Protein AF-A0A2M8N6R0-F1 (afdb_monomer_lite)

pLDDT: mean 91.82, std 7.11, range [54.19, 98.38]

Secondary structure (DSSP, 8-state):
-EEEETTEEEESS-----TTSPPSTT----EEEEEETTEEEEEETTEEE-EEEESSTTSPP-B-TTS-BTTEEEESSEE--S-SS----------TTPPTT--------------

Radius of gyration: 15.43 Å; chains: 1; bounding box: 33×42×40 Å

Foldseek 3Di:
DWDADPNDIAAQADDDDDPLDQDDPPGDKDWDWDDDQQKIWIDINNHTFWGLGAPDPVDHFDQDPVRDTPNGDTHRIGGGNRPRDDDDDDDDDDDPPDDPDDDDDDDDDDDDDDD

Structure (mmCIF, N/CA/C/O backbone):
data_AF-A0A2M8N6R0-F1
#
_entry.id   AF-A0A2M8N6R0-F1
#
loop_
_atom_site.group_PDB
_atom_site.id
_atom_site.type_symbol
_atom_site.label_atom_id
_atom_site.label_alt_id
_atom_site.label_comp_id
_atom_site.label_asym_id
_atom_site.label_entity_id
_atom_site.label_seq_id
_atom_site.pdbx_PDB_ins_code
_atom_site.Cartn_x
_atom_site.Cartn_y
_atom_site.Cartn_z
_atom_site.occupancy
_atom_site.B_iso_or_equiv
_atom_site.auth_seq_id
_atom_site.auth_comp_id
_atom_site.auth_asym_id
_atom_site.auth_atom_id
_atom_site.pdbx_PDB_model_num
ATOM 1 N N . VAL A 1 1 ? 3.975 1.383 -0.461 1.00 91.69 1 VAL A N 1
ATOM 2 C CA . VAL A 1 1 ? 4.481 0.047 -0.858 1.00 91.69 1 VAL A CA 1
ATOM 3 C C . VAL A 1 1 ? 5.963 0.136 -1.172 1.00 91.69 1 VAL A C 1
ATOM 5 O O . VAL A 1 1 ? 6.369 1.006 -1.940 1.00 91.69 1 VAL A O 1
ATOM 8 N N . LYS A 1 2 ? 6.763 -0.741 -0.565 1.00 92.50 2 LYS A N 1
ATOM 9 C CA . LYS A 1 2 ? 8.206 -0.857 -0.793 1.00 92.50 2 LYS A CA 1
ATOM 10 C C . LYS A 1 2 ? 8.538 -2.291 -1.188 1.00 92.50 2 LYS A C 1
ATOM 12 O O . LYS A 1 2 ? 7.852 -3.207 -0.742 1.00 92.50 2 LYS A O 1
ATOM 17 N N . ARG A 1 3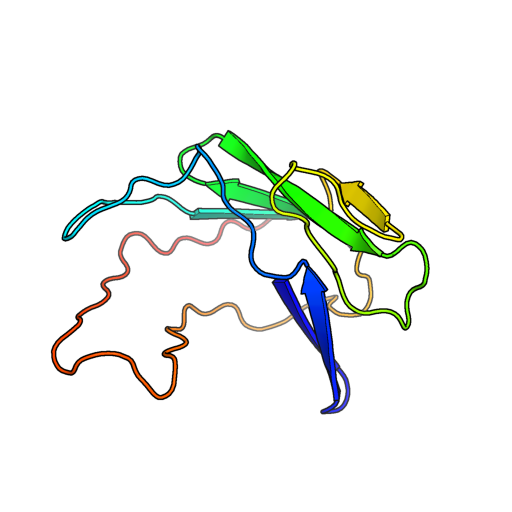 ? 9.595 -2.467 -1.972 1.00 91.25 3 ARG A N 1
ATOM 18 C CA . ARG A 1 3 ? 10.177 -3.771 -2.292 1.00 91.25 3 ARG A CA 1
ATOM 19 C C . ARG A 1 3 ? 11.625 -3.796 -1.846 1.00 91.25 3 ARG A C 1
ATOM 21 O O . ARG A 1 3 ? 12.336 -2.818 -2.051 1.00 91.25 3 ARG A O 1
ATOM 28 N N . VAL A 1 4 ? 12.045 -4.925 -1.288 1.00 89.50 4 VAL A N 1
ATOM 29 C CA . VAL A 1 4 ? 13.452 -5.219 -1.024 1.00 89.50 4 VAL A CA 1
ATOM 30 C C . VAL A 1 4 ? 13.829 -6.440 -1.850 1.00 89.50 4 VAL A C 1
ATOM 32 O O . VAL A 1 4 ? 13.232 -7.499 -1.675 1.00 89.50 4 VAL A O 1
ATOM 35 N N . TYR A 1 5 ? 14.790 -6.291 -2.757 1.00 85.81 5 TYR A N 1
ATOM 36 C CA . TYR A 1 5 ? 15.282 -7.379 -3.603 1.00 85.81 5 TYR A CA 1
ATOM 37 C C . TYR A 1 5 ? 16.807 -7.307 -3.667 1.00 85.81 5 TYR A C 1
ATOM 39 O O . TYR A 1 5 ? 17.361 -6.236 -3.884 1.00 85.81 5 TYR A O 1
ATOM 47 N N . ASN A 1 6 ? 17.493 -8.426 -3.415 1.00 86.94 6 ASN A N 1
ATOM 48 C CA . ASN A 1 6 ? 18.961 -8.484 -3.320 1.00 86.94 6 ASN A CA 1
ATOM 49 C C . ASN A 1 6 ? 19.587 -7.432 -2.379 1.00 86.94 6 ASN A C 1
ATOM 51 O O . ASN A 1 6 ? 20.689 -6.949 -2.616 1.00 86.94 6 ASN A O 1
ATOM 55 N N . GLY A 1 7 ? 18.887 -7.083 -1.294 1.00 88.69 7 GLY A N 1
ATOM 56 C CA . GLY A 1 7 ? 19.344 -6.086 -0.319 1.00 88.69 7 GLY A CA 1
ATOM 57 C C . GLY A 1 7 ? 19.116 -4.630 -0.734 1.00 88.69 7 GLY A C 1
ATOM 58 O O . GLY A 1 7 ? 19.365 -3.735 0.070 1.00 88.69 7 GLY A O 1
ATOM 59 N N . GLU A 1 8 ? 18.598 -4.379 -1.937 1.00 89.12 8 GLU A N 1
ATOM 60 C CA . GLU A 1 8 ? 18.241 -3.041 -2.399 1.00 89.12 8 GLU A CA 1
ATOM 61 C C . GLU A 1 8 ? 16.772 -2.741 -2.090 1.00 89.12 8 GLU A C 1
ATOM 63 O O . GLU A 1 8 ? 15.872 -3.496 -2.471 1.00 89.12 8 GLU A O 1
ATOM 68 N N . GLU A 1 9 ? 16.523 -1.629 -1.395 1.00 90.81 9 GLU A N 1
ATOM 69 C CA . GLU A 1 9 ? 15.177 -1.109 -1.154 1.00 90.81 9 GLU A CA 1
ATOM 70 C C . GLU A 1 9 ? 14.748 -0.186 -2.301 1.00 90.81 9 GLU A C 1
ATOM 72 O O . GLU A 1 9 ? 15.480 0.717 -2.703 1.00 90.81 9 GLU A O 1
ATOM 77 N N . LYS A 1 10 ? 13.513 -0.364 -2.775 1.00 91.31 10 LYS A N 1
ATOM 78 C CA . LYS A 1 10 ? 12.853 0.531 -3.724 1.00 91.31 10 LYS A CA 1
ATOM 79 C C . LYS A 1 10 ? 11.468 0.931 -3.225 1.00 91.31 10 LYS A C 1
ATOM 81 O O . LYS A 1 10 ? 10.643 0.082 -2.874 1.00 91.31 10 LYS A O 1
ATOM 86 N N . ILE A 1 11 ? 11.173 2.228 -3.275 1.00 93.94 11 ILE A N 1
ATOM 87 C CA . ILE A 1 11 ? 9.836 2.770 -3.012 1.00 93.94 11 ILE A CA 1
ATOM 88 C C . ILE A 1 11 ? 9.012 2.679 -4.300 1.00 93.94 11 ILE A C 1
ATOM 90 O O . ILE A 1 11 ? 9.228 3.428 -5.250 1.00 93.94 11 ILE A O 1
ATOM 94 N N . ILE A 1 12 ? 8.065 1.739 -4.330 1.00 94.62 12 ILE A N 1
ATOM 95 C CA . ILE A 1 12 ? 7.185 1.497 -5.485 1.00 94.62 12 ILE A CA 1
ATOM 96 C C . ILE A 1 12 ? 6.008 2.474 -5.491 1.00 94.62 12 ILE A C 1
ATOM 98 O O . ILE A 1 12 ? 5.671 3.015 -6.534 1.00 94.62 12 ILE A O 1
ATOM 102 N N . SER A 1 13 ? 5.402 2.708 -4.324 1.00 96.31 13 SER A N 1
ATOM 103 C CA . SER A 1 13 ? 4.354 3.713 -4.125 1.00 96.31 13 SER A CA 1
ATOM 104 C C . SER A 1 13 ? 4.579 4.391 -2.785 1.00 96.31 13 SER A C 1
ATOM 106 O O . SER A 1 13 ? 4.581 3.709 -1.753 1.00 96.31 13 SER A O 1
ATOM 108 N N . ASN A 1 14 ? 4.790 5.703 -2.794 1.00 94.75 14 ASN A N 1
ATOM 109 C CA . ASN A 1 14 ? 5.054 6.472 -1.582 1.00 94.75 14 ASN A CA 1
ATOM 110 C C . ASN A 1 14 ? 3.747 6.806 -0.841 1.00 94.75 14 ASN A C 1
ATOM 112 O O . ASN A 1 14 ? 2.655 6.500 -1.321 1.00 94.75 14 ASN A O 1
ATOM 116 N N . TRP A 1 15 ? 3.865 7.394 0.348 1.00 90.94 15 TRP A N 1
ATOM 117 C CA . TRP A 1 15 ? 2.735 7.793 1.179 1.00 90.94 15 TRP A CA 1
ATOM 118 C C . TRP A 1 15 ? 1.824 8.785 0.457 1.00 90.94 15 TRP A C 1
ATOM 120 O O . TRP A 1 15 ? 2.266 9.830 -0.017 1.00 90.94 15 TRP A O 1
ATOM 130 N N . ASN A 1 16 ? 0.530 8.487 0.445 1.00 90.88 16 ASN A N 1
ATOM 131 C CA . ASN A 1 16 ? -0.511 9.367 -0.063 1.00 90.88 16 ASN A CA 1
ATOM 132 C C . ASN A 1 16 ? -1.702 9.392 0.896 1.00 90.88 16 ASN A C 1
ATOM 134 O O . ASN A 1 16 ? -1.895 8.492 1.715 1.00 90.88 16 ASN A O 1
ATOM 138 N N . ARG A 1 17 ? -2.514 10.446 0.798 1.00 90.56 17 ARG A N 1
ATOM 139 C CA . ARG A 1 17 ? -3.777 10.518 1.536 1.00 90.56 17 ARG A CA 1
ATOM 140 C C . ARG A 1 17 ? -4.784 9.557 0.909 1.00 90.56 17 ARG A C 1
ATOM 142 O O . ARG A 1 17 ? -4.798 9.393 -0.308 1.00 90.56 17 ARG A O 1
ATOM 149 N N . SER A 1 18 ? -5.633 8.970 1.744 1.00 92.81 18 SER A N 1
ATOM 150 C CA . SER A 1 18 ? -6.760 8.149 1.312 1.00 92.81 18 SER A CA 1
ATOM 151 C C . SER A 1 18 ? -7.961 8.416 2.210 1.00 92.81 18 SER A C 1
ATOM 153 O O . SER A 1 18 ? -7.818 8.481 3.434 1.00 92.81 18 SER A O 1
ATOM 155 N N . SER A 1 19 ? -9.132 8.580 1.597 1.00 94.81 19 SER A N 1
ATOM 156 C CA . SER A 1 19 ? -10.420 8.655 2.293 1.00 94.81 19 SER A CA 1
ATOM 157 C C . SER A 1 19 ? -10.841 7.316 2.895 1.00 94.81 19 SER A C 1
ATOM 159 O O . SER A 1 19 ? -11.645 7.311 3.819 1.00 94.81 19 SER A O 1
ATOM 161 N N . ALA A 1 20 ? -10.269 6.205 2.422 1.00 97.06 20 ALA A N 1
ATOM 162 C CA . ALA A 1 20 ? -10.587 4.865 2.904 1.00 97.06 20 ALA A CA 1
ATOM 163 C C . ALA A 1 20 ? -10.108 4.610 4.344 1.00 97.06 20 ALA A C 1
ATOM 165 O O . ALA A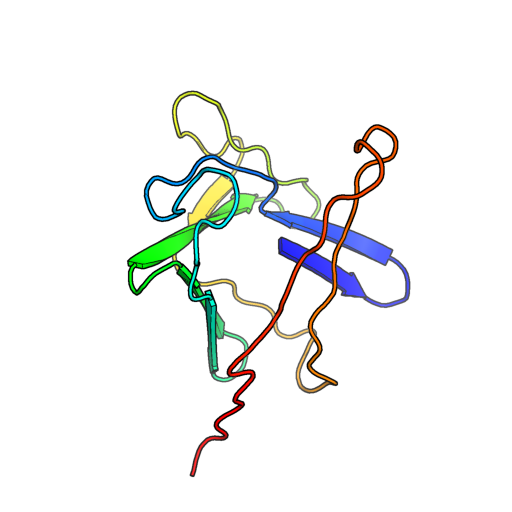 1 20 ? -10.521 3.636 4.962 1.00 97.06 20 ALA A O 1
ATOM 166 N N . ILE A 1 21 ? -9.210 5.443 4.886 1.00 97.12 21 ILE A N 1
ATOM 167 C CA . ILE A 1 21 ? -8.594 5.239 6.204 1.00 97.12 21 ILE A CA 1
ATOM 168 C C . ILE A 1 21 ? -9.451 5.885 7.294 1.00 97.12 21 ILE A C 1
ATOM 170 O O . ILE A 1 21 ? -9.651 7.102 7.298 1.00 97.12 21 ILE A O 1
ATOM 174 N N . HIS A 1 22 ? -9.859 5.094 8.286 1.00 97.31 22 HIS A N 1
ATOM 175 C CA . HIS A 1 22 ? -10.393 5.625 9.534 1.00 97.31 22 HIS A CA 1
ATOM 176 C C . HIS A 1 22 ? -9.252 6.253 10.341 1.00 97.31 22 HIS A C 1
ATOM 178 O O . HIS A 1 22 ? -8.275 5.583 10.683 1.00 97.31 22 HIS A O 1
ATOM 184 N N . GLN A 1 23 ? -9.371 7.549 10.627 1.00 94.38 23 GLN A N 1
ATOM 185 C CA . GLN A 1 23 ? -8.357 8.326 11.339 1.00 94.38 23 GLN A CA 1
ATOM 186 C C . GLN A 1 23 ? -8.729 8.522 12.811 1.00 94.38 23 GLN A C 1
ATOM 188 O O . GLN A 1 23 ? -9.904 8.558 13.167 1.00 94.38 23 GLN A O 1
ATOM 193 N N . GLY A 1 24 ? -7.713 8.725 13.652 1.00 91.19 24 GLY A N 1
ATOM 194 C CA . GLY A 1 24 ? -7.868 8.981 15.085 1.00 91.19 24 GLY A CA 1
ATOM 195 C C . GLY A 1 24 ? -7.320 7.856 15.963 1.00 91.19 24 GLY A C 1
ATOM 196 O O . GLY A 1 24 ? -7.021 6.760 15.495 1.00 91.19 24 GLY A O 1
ATOM 197 N N . ILE A 1 25 ? -7.159 8.145 17.256 1.00 89.31 25 ILE A N 1
ATOM 198 C CA . ILE A 1 25 ? -6.748 7.151 18.257 1.00 89.31 25 ILE A CA 1
ATOM 199 C C . ILE A 1 25 ? -7.867 6.113 18.401 1.00 89.31 25 ILE A C 1
ATOM 201 O O . ILE A 1 25 ? -9.040 6.480 18.435 1.00 89.31 25 ILE A O 1
ATOM 205 N N . ASN A 1 26 ? -7.500 4.833 18.492 1.00 91.75 26 ASN A N 1
ATOM 206 C CA . ASN A 1 26 ? -8.417 3.684 18.549 1.00 91.75 26 ASN A CA 1
ATOM 207 C C . ASN A 1 26 ? -9.281 3.479 17.290 1.00 91.75 26 ASN A C 1
ATOM 209 O O . ASN A 1 26 ? -10.193 2.653 17.307 1.00 91.75 26 ASN A O 1
ATOM 213 N N . ALA A 1 27 ? -9.013 4.198 16.194 1.00 95.94 27 ALA A N 1
ATOM 214 C CA . ALA A 1 27 ? -9.681 3.944 14.926 1.00 95.94 27 ALA A CA 1
ATOM 215 C C . ALA A 1 27 ? -9.262 2.572 14.379 1.00 95.94 27 ALA A C 1
ATOM 217 O O . ALA A 1 27 ? -8.084 2.325 14.111 1.00 95.94 27 ALA A O 1
ATOM 218 N N . GLN A 1 28 ? -10.235 1.683 14.198 1.00 96.88 28 GLN A N 1
ATOM 219 C CA . GLN A 1 28 ? -10.005 0.354 13.643 1.00 96.88 28 GLN A CA 1
ATOM 220 C C . GLN A 1 28 ? -10.020 0.404 12.117 1.00 96.88 28 GLN A C 1
ATOM 222 O O . GLN A 1 28 ? -10.904 1.013 11.510 1.00 96.88 28 GLN A O 1
ATOM 227 N N . ASN A 1 29 ? -9.041 -0.255 11.501 1.00 97.56 29 ASN A N 1
ATOM 228 C CA . ASN A 1 29 ? -8.943 -0.394 10.056 1.00 97.56 29 ASN A CA 1
ATOM 229 C C . ASN A 1 29 ? -8.777 -1.870 9.689 1.00 97.56 29 ASN A C 1
ATOM 231 O O . ASN A 1 29 ? -7.991 -2.581 10.309 1.00 97.56 29 ASN A O 1
ATOM 235 N N . THR A 1 30 ? -9.474 -2.312 8.648 1.00 97.94 30 THR A N 1
ATOM 236 C CA . THR A 1 30 ? -9.284 -3.633 8.044 1.00 97.94 30 THR A CA 1
ATOM 237 C C . THR A 1 30 ? -8.429 -3.491 6.795 1.00 97.94 30 THR A C 1
ATOM 239 O O . THR A 1 30 ? -8.782 -2.745 5.882 1.00 97.94 30 THR A O 1
ATOM 242 N N . ILE A 1 31 ? -7.318 -4.221 6.731 1.00 97.19 31 ILE A N 1
ATOM 243 C CA . ILE A 1 31 ? -6.424 -4.230 5.570 1.00 97.19 31 ILE A CA 1
ATOM 244 C C . ILE A 1 31 ? -6.541 -5.587 4.889 1.00 97.19 31 ILE A C 1
ATOM 246 O O . ILE A 1 31 ? -6.456 -6.625 5.540 1.00 97.19 31 ILE A O 1
ATOM 250 N N . ARG A 1 32 ? -6.708 -5.583 3.566 1.00 97.56 32 ARG A N 1
ATOM 251 C CA . ARG A 1 32 ? -6.709 -6.806 2.761 1.00 97.56 32 ARG A CA 1
ATOM 252 C C . ARG A 1 32 ? -5.800 -6.632 1.556 1.00 97.56 32 ARG A C 1
ATOM 254 O O . ARG A 1 32 ? -5.878 -5.634 0.844 1.00 97.56 32 ARG A O 1
ATOM 261 N N . VAL A 1 33 ? -4.966 -7.635 1.316 1.00 96.56 33 VAL A N 1
ATOM 262 C CA . VAL A 1 33 ? -4.143 -7.745 0.111 1.00 96.56 33 VAL A CA 1
ATOM 263 C C . VAL A 1 33 ? -4.585 -8.995 -0.631 1.00 96.56 33 VAL A C 1
ATOM 265 O O . VAL A 1 33 ? -4.682 -10.066 -0.038 1.00 96.56 33 VAL A O 1
ATOM 268 N N . VAL A 1 34 ? -4.891 -8.854 -1.918 1.00 95.94 34 VAL A N 1
ATOM 269 C CA . VAL A 1 34 ? -5.189 -9.986 -2.800 1.00 95.94 34 VAL A CA 1
ATOM 270 C C . VAL A 1 34 ? -4.009 -10.171 -3.731 1.00 95.94 34 VAL A C 1
ATOM 272 O O . VAL A 1 34 ? -3.754 -9.295 -4.555 1.00 95.94 34 VAL A O 1
ATOM 275 N N . ALA A 1 35 ? -3.329 -11.307 -3.602 1.00 93.75 35 ALA A N 1
ATOM 276 C CA . ALA A 1 35 ? -2.236 -11.713 -4.471 1.00 93.75 35 ALA A CA 1
ATOM 277 C C . ALA A 1 35 ? -2.696 -12.865 -5.375 1.00 93.75 35 ALA A C 1
ATOM 279 O O . ALA A 1 35 ? -3.181 -13.884 -4.883 1.00 93.75 35 ALA A O 1
ATOM 280 N N . VAL A 1 36 ? -2.574 -12.699 -6.693 1.00 92.56 36 VAL A N 1
ATOM 281 C CA . VAL A 1 36 ? -2.843 -13.748 -7.687 1.00 92.56 36 VAL A CA 1
ATOM 282 C C . VAL A 1 36 ? -1.730 -13.702 -8.724 1.00 92.56 36 VAL A C 1
ATOM 284 O O . VAL A 1 36 ? -1.664 -12.758 -9.507 1.00 92.56 36 VAL A O 1
ATOM 287 N N . LYS A 1 37 ? -0.880 -14.737 -8.751 1.00 91.62 37 LYS A N 1
ATOM 288 C CA . LYS A 1 37 ? 0.354 -14.756 -9.557 1.00 91.62 37 LYS A CA 1
ATOM 289 C C . LYS A 1 37 ? 1.242 -13.550 -9.207 1.00 91.62 37 LYS A C 1
ATOM 291 O O . LYS A 1 37 ? 1.582 -13.379 -8.046 1.00 91.62 37 LYS A O 1
ATOM 296 N N . ASP A 1 38 ? 1.573 -12.727 -10.192 1.00 94.69 38 ASP A N 1
ATOM 297 C CA . ASP A 1 38 ? 2.361 -11.497 -10.104 1.00 94.69 38 ASP A CA 1
ATOM 298 C C . ASP A 1 38 ? 1.514 -10.256 -9.767 1.00 94.69 38 ASP A C 1
ATOM 300 O O . ASP A 1 38 ? 2.031 -9.143 -9.743 1.00 94.69 38 ASP A O 1
ATOM 304 N N . GLN A 1 39 ? 0.208 -10.413 -9.528 1.00 95.62 39 GLN A N 1
ATOM 305 C CA . GLN A 1 39 ? -0.716 -9.293 -9.353 1.00 95.62 39 GLN A CA 1
ATOM 306 C C . GLN A 1 39 ? -1.105 -9.099 -7.895 1.00 95.62 39 GLN A C 1
ATOM 308 O O . GLN A 1 39 ? -1.642 -10.009 -7.259 1.00 95.62 39 GLN A O 1
ATOM 313 N N . PHE A 1 40 ? -0.948 -7.873 -7.406 1.00 96.62 40 PHE A N 1
ATOM 314 C CA . PHE A 1 40 ? -1.310 -7.475 -6.051 1.00 96.62 40 PHE A CA 1
ATOM 315 C C . PHE A 1 40 ? -2.324 -6.334 -6.078 1.00 96.62 40 PHE A C 1
ATOM 317 O O . PHE A 1 40 ? -2.085 -5.284 -6.674 1.00 96.62 40 PHE A O 1
ATOM 324 N N . ARG A 1 41 ? -3.450 -6.521 -5.388 1.00 97.88 41 ARG A N 1
ATOM 325 C CA . ARG A 1 41 ? -4.474 -5.487 -5.173 1.00 97.88 41 ARG A CA 1
ATOM 326 C C . ARG A 1 41 ? -4.627 -5.201 -3.690 1.00 97.88 41 ARG A C 1
ATOM 328 O O . ARG A 1 41 ? -4.623 -6.125 -2.874 1.00 97.88 41 ARG A O 1
ATOM 335 N N . PHE A 1 42 ? -4.795 -3.928 -3.357 1.00 98.06 42 PHE A N 1
ATOM 336 C CA . PHE A 1 42 ? -4.786 -3.435 -1.984 1.00 98.06 42 PHE A CA 1
ATOM 337 C C . PHE A 1 42 ? -6.149 -2.866 -1.621 1.00 98.06 42 PHE A C 1
ATOM 339 O O . PHE A 1 42 ? -6.775 -2.167 -2.417 1.00 98.06 42 PHE A O 1
ATOM 346 N N . PHE A 1 43 ? -6.595 -3.163 -0.407 1.00 98.38 43 PHE A N 1
ATOM 347 C CA . PHE A 1 43 ? -7.877 -2.711 0.103 1.00 98.38 43 PHE A CA 1
ATOM 348 C C . PHE A 1 43 ? -7.728 -2.214 1.536 1.00 98.38 43 PHE A C 1
ATOM 350 O O . PHE A 1 43 ? -7.037 -2.836 2.350 1.00 98.38 43 PHE A O 1
ATOM 357 N N . ILE A 1 44 ? -8.425 -1.126 1.841 1.00 98.31 44 ILE A N 1
ATOM 358 C CA . ILE A 1 44 ? -8.547 -0.563 3.185 1.00 98.31 44 ILE A CA 1
ATOM 359 C C . ILE A 1 44 ? -10.039 -0.400 3.461 1.00 98.31 44 ILE A C 1
ATOM 361 O O . ILE A 1 44 ? -10.749 0.196 2.659 1.00 98.31 44 ILE A O 1
ATOM 365 N N . ASN A 1 45 ? -10.527 -0.971 4.564 1.00 98.19 45 ASN A N 1
ATOM 366 C CA . ASN A 1 45 ? -11.937 -0.920 4.970 1.00 98.19 45 ASN A CA 1
ATOM 367 C C . ASN A 1 45 ? -12.916 -1.352 3.859 1.00 98.19 45 ASN A C 1
ATOM 369 O O . ASN A 1 45 ? -14.010 -0.818 3.720 1.00 98.19 45 ASN A O 1
ATOM 373 N N . GLY A 1 46 ? -12.507 -2.334 3.048 1.00 97.94 46 GLY A N 1
ATOM 374 C CA . GLY A 1 46 ? -13.290 -2.863 1.926 1.00 97.94 46 GLY A CA 1
ATOM 375 C C . GLY A 1 46 ? -13.162 -2.075 0.617 1.00 97.94 46 GLY A C 1
ATOM 376 O O . GLY A 1 46 ? -13.438 -2.641 -0.441 1.00 97.94 46 GLY A O 1
ATOM 377 N N . GLU A 1 47 ? -12.676 -0.834 0.655 1.00 98.31 47 GLU A N 1
ATOM 378 C CA . GLU A 1 47 ? -12.434 -0.006 -0.528 1.00 98.31 47 GLU A CA 1
ATOM 379 C C . GLU A 1 47 ? -11.109 -0.395 -1.192 1.00 98.31 47 GLU A C 1
ATOM 381 O O . GLU A 1 47 ? -10.083 -0.535 -0.520 1.00 98.31 47 GLU A O 1
ATOM 386 N N . GLN A 1 48 ? -11.124 -0.593 -2.514 1.00 98.06 48 GLN A N 1
ATOM 387 C CA . GLN A 1 48 ? -9.894 -0.803 -3.274 1.00 98.06 48 GLN A CA 1
ATOM 388 C C . GLN A 1 48 ? -9.135 0.517 -3.377 1.00 98.06 48 GLN A C 1
ATOM 390 O O . GLN A 1 48 ? -9.707 1.528 -3.774 1.00 98.06 48 GLN A O 1
ATOM 395 N N . VAL A 1 49 ? -7.847 0.500 -3.043 1.00 97.44 49 VAL A N 1
ATOM 396 C CA . VAL A 1 49 ? -6.993 1.689 -3.101 1.00 97.44 49 VAL A CA 1
ATOM 397 C C . VAL A 1 49 ? -5.977 1.581 -4.227 1.00 97.44 49 VAL A C 1
ATOM 399 O O . VAL A 1 49 ? -5.497 0.495 -4.557 1.00 97.44 49 VAL A O 1
ATOM 402 N N . GLN A 1 50 ? -5.635 2.734 -4.791 1.00 97.38 50 GLN A N 1
ATOM 403 C CA . GLN A 1 50 ? -4.667 2.855 -5.872 1.00 97.38 50 GLN A CA 1
ATOM 404 C C . GLN A 1 50 ? -3.262 3.140 -5.354 1.00 97.38 50 GLN A C 1
ATOM 406 O O . GLN A 1 50 ? -3.064 3.754 -4.304 1.00 97.38 50 GLN A O 1
ATOM 411 N N . LEU A 1 51 ? -2.282 2.725 -6.147 1.00 97.38 51 LEU A N 1
ATOM 412 C CA . LEU A 1 51 ? -0.872 3.016 -5.947 1.00 97.38 51 LEU A CA 1
ATOM 413 C C . LEU A 1 51 ? -0.393 4.016 -6.994 1.00 97.38 51 LEU A C 1
ATOM 415 O O . LEU A 1 51 ? -0.743 3.895 -8.163 1.00 97.38 51 LEU A O 1
ATOM 419 N N . CYS A 1 52 ? 0.433 4.976 -6.590 1.00 97.69 52 CYS A N 1
ATOM 420 C CA . CYS A 1 52 ? 1.101 5.877 -7.525 1.00 97.69 52 CYS A CA 1
ATOM 421 C C . CYS A 1 52 ? 2.368 5.187 -8.030 1.00 97.69 52 CYS A C 1
ATOM 423 O O . CYS A 1 52 ? 3.375 5.152 -7.317 1.00 97.69 52 CYS A O 1
ATOM 425 N N . ILE A 1 53 ? 2.305 4.628 -9.237 1.00 97.31 53 ILE A N 1
ATOM 426 C CA . ILE A 1 53 ? 3.382 3.849 -9.849 1.00 97.31 53 ILE A CA 1
ATOM 427 C C . ILE A 1 53 ? 4.085 4.702 -10.912 1.00 97.31 53 ILE A C 1
ATOM 429 O O . ILE A 1 53 ? 3.427 5.131 -11.861 1.00 97.31 53 ILE A O 1
ATOM 433 N N . PRO A 1 54 ? 5.400 4.960 -10.785 1.00 96.31 54 PRO A N 1
ATOM 434 C CA . PRO A 1 54 ? 6.175 5.643 -11.816 1.00 96.31 54 PRO A CA 1
ATOM 435 C C . PRO A 1 54 ? 6.189 4.884 -13.143 1.00 96.31 54 PRO A C 1
ATOM 437 O O . PRO A 1 54 ? 6.347 3.663 -13.154 1.00 96.31 54 PRO A O 1
ATOM 440 N N . ASP A 1 55 ? 6.142 5.614 -14.256 1.00 95.00 55 ASP A N 1
ATOM 441 C CA . ASP A 1 55 ? 6.272 5.021 -15.594 1.00 95.00 55 ASP A CA 1
ATOM 442 C C . AS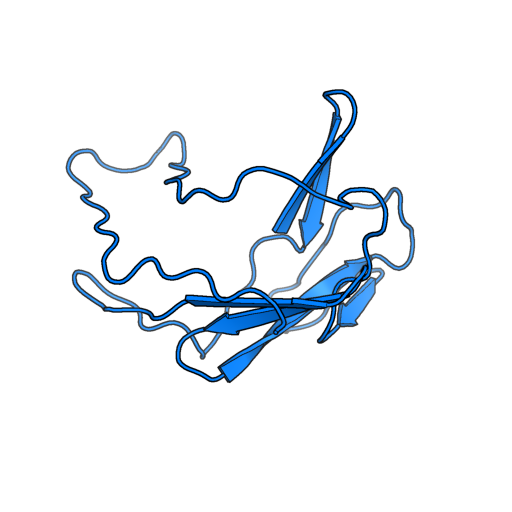P A 1 55 ? 7.705 4.517 -15.835 1.00 95.00 55 ASP A C 1
ATOM 444 O O . ASP A 1 55 ? 7.923 3.520 -16.520 1.00 95.00 55 ASP A O 1
ATOM 448 N N . ASN A 1 56 ? 8.698 5.198 -15.246 1.00 94.12 56 ASN A N 1
ATOM 449 C CA . ASN A 1 56 ? 10.089 4.756 -15.236 1.00 94.12 56 ASN A CA 1
ATOM 450 C C . ASN A 1 56 ? 10.333 3.797 -14.052 1.00 94.12 56 ASN A C 1
ATOM 452 O O . ASN A 1 56 ? 10.309 4.246 -12.902 1.00 94.12 56 ASN A O 1
ATOM 456 N N . PRO A 1 57 ? 10.682 2.518 -14.290 1.00 88.81 57 PRO A N 1
ATOM 457 C CA . PRO A 1 57 ? 10.935 1.550 -13.226 1.00 88.81 57 PRO A CA 1
ATOM 458 C C . PRO A 1 57 ? 12.125 1.879 -12.316 1.00 88.81 57 PRO A C 1
ATOM 460 O O . PRO A 1 57 ? 12.273 1.232 -11.286 1.00 88.81 57 PRO A O 1
ATOM 463 N N . SER A 1 58 ? 12.984 2.836 -12.646 1.00 89.62 58 SER A N 1
ATOM 464 C CA . SER A 1 58 ? 14.070 3.277 -11.761 1.00 89.62 58 SER A CA 1
ATOM 465 C C . SER A 1 58 ? 13.722 4.535 -10.964 1.00 89.62 58 SER A C 1
ATOM 467 O O . SER A 1 58 ? 14.495 4.930 -10.097 1.00 89.62 58 SER A O 1
ATOM 469 N N . ALA A 1 59 ? 12.586 5.177 -11.247 1.00 93.56 59 ALA A N 1
ATOM 470 C CA . ALA A 1 59 ? 12.157 6.374 -10.539 1.00 93.56 59 ALA A CA 1
ATOM 471 C C . ALA A 1 59 ? 11.450 6.039 -9.217 1.00 93.56 59 ALA A C 1
ATOM 473 O O . ALA A 1 59 ? 10.915 4.944 -9.023 1.00 93.56 59 ALA A O 1
ATOM 474 N N . GLU A 1 60 ? 11.437 7.018 -8.315 1.00 93.50 60 GLU A N 1
ATOM 475 C CA . GLU A 1 60 ? 10.685 6.961 -7.065 1.00 93.50 60 GLU A CA 1
ATOM 476 C C . GLU A 1 60 ? 9.249 7.470 -7.266 1.00 93.50 60 GLU A C 1
ATOM 478 O O . GLU A 1 60 ? 9.002 8.440 -7.988 1.00 93.50 60 GLU A O 1
ATOM 483 N N . SER A 1 61 ? 8.290 6.832 -6.596 1.00 96.69 61 SER A N 1
ATOM 484 C CA . SER A 1 61 ? 6.898 7.287 -6.560 1.00 96.69 61 SER A CA 1
ATOM 485 C C . SER A 1 61 ? 6.760 8.688 -5.970 1.00 96.69 61 SER A C 1
ATOM 487 O O . SER A 1 61 ? 7.248 8.966 -4.875 1.00 96.69 61 SER A O 1
ATOM 489 N N . THR A 1 62 ? 6.048 9.556 -6.693 1.00 96.25 62 THR A N 1
ATOM 490 C CA . THR A 1 62 ? 5.865 10.968 -6.332 1.00 96.25 62 THR A CA 1
ATOM 491 C C . THR A 1 62 ? 4.377 11.363 -6.364 1.00 96.25 62 THR A C 1
ATOM 493 O O . THR A 1 62 ? 3.937 12.055 -7.289 1.00 96.25 62 THR A O 1
ATOM 496 N N . PRO A 1 63 ? 3.569 10.934 -5.376 1.00 95.94 63 PRO A N 1
ATOM 497 C CA . PRO A 1 63 ? 2.191 11.393 -5.233 1.00 95.94 63 PRO A CA 1
ATOM 498 C C . PRO A 1 63 ? 2.159 12.865 -4.797 1.00 95.94 63 PRO A C 1
ATOM 500 O O . PRO A 1 63 ? 2.906 13.292 -3.915 1.00 95.94 63 PRO A O 1
ATOM 503 N N . LEU A 1 64 ? 1.285 13.653 -5.414 1.00 94.62 64 LEU A N 1
ATOM 504 C CA . LEU A 1 64 ? 1.132 15.081 -5.162 1.00 94.62 64 LEU A CA 1
ATOM 505 C C . LEU A 1 64 ? -0.117 15.376 -4.330 1.00 94.62 64 LEU A C 1
ATOM 507 O O . LEU A 1 64 ? -1.098 14.635 -4.336 1.00 94.62 64 LEU A O 1
ATOM 511 N N . SER A 1 65 ? -0.103 16.506 -3.622 1.00 91.06 65 SER A N 1
ATOM 512 C CA . SER A 1 65 ? -1.219 16.936 -2.767 1.00 91.06 65 SER A CA 1
ATOM 513 C C . SER A 1 65 ? -2.506 17.254 -3.534 1.00 91.06 65 SER A C 1
ATOM 515 O O . SER A 1 65 ? -3.577 17.242 -2.933 1.00 91.06 65 SER A O 1
ATOM 517 N N . ASN A 1 66 ? -2.411 17.519 -4.839 1.00 91.38 66 ASN A N 1
ATOM 518 C CA . ASN A 1 66 ? -3.545 17.718 -5.745 1.00 91.38 66 ASN A CA 1
ATOM 519 C C . ASN A 1 66 ? -4.149 16.395 -6.260 1.00 91.38 66 ASN A C 1
ATOM 521 O O . ASN A 1 66 ? -5.078 16.435 -7.059 1.00 91.38 66 ASN A O 1
ATOM 525 N N . GLY A 1 67 ? -3.635 15.242 -5.818 1.00 91.38 67 GLY A N 1
ATOM 526 C CA . GLY A 1 67 ? -4.106 13.928 -6.249 1.00 91.38 67 GLY A CA 1
ATOM 527 C C . GLY A 1 67 ? -3.454 13.416 -7.531 1.00 91.38 67 GLY A C 1
ATOM 528 O O . GLY A 1 67 ? -3.857 12.371 -8.024 1.00 91.38 67 GLY A O 1
ATOM 529 N N . GLU A 1 68 ? -2.444 14.091 -8.079 1.00 94.94 68 GLU A N 1
ATOM 530 C CA . GLU A 1 68 ? -1.694 13.589 -9.235 1.00 94.94 68 GLU A CA 1
ATOM 531 C C . GLU A 1 68 ? -0.569 12.633 -8.812 1.00 94.94 68 GLU A C 1
ATOM 533 O O . GLU A 1 68 ? 0.058 12.805 -7.767 1.00 94.94 68 GLU A O 1
ATOM 538 N N . CYS A 1 69 ? -0.265 11.650 -9.659 1.00 96.69 69 CYS A N 1
ATOM 539 C CA . CYS A 1 69 ? 0.945 10.839 -9.557 1.00 96.69 69 CYS A CA 1
ATOM 540 C C . CYS A 1 69 ? 1.979 11.383 -10.551 1.00 96.69 69 CYS A C 1
ATOM 542 O O . CYS A 1 69 ? 1.836 11.214 -11.760 1.00 96.69 69 CYS A O 1
ATOM 544 N N . ARG A 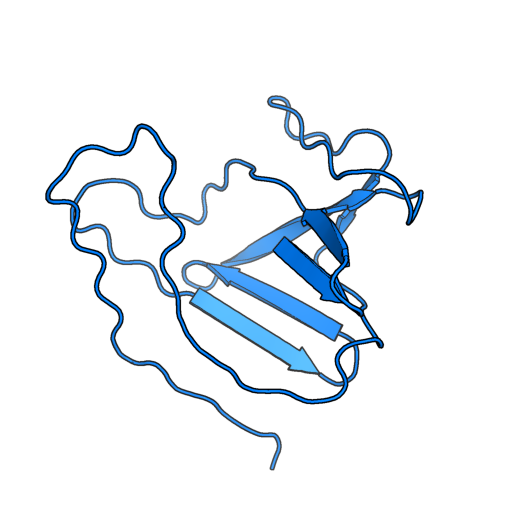1 70 ? 3.002 12.102 -10.077 1.00 97.12 70 ARG A N 1
ATOM 545 C CA . ARG A 1 70 ? 3.962 12.759 -10.977 1.00 97.12 70 ARG A CA 1
ATOM 546 C C . ARG A 1 70 ? 4.900 11.735 -11.614 1.00 97.12 70 ARG A C 1
ATOM 548 O O . ARG A 1 70 ? 5.574 11.000 -10.900 1.00 97.12 70 ARG A O 1
ATOM 555 N N . GLY A 1 71 ? 5.008 11.769 -12.945 1.00 95.69 71 GLY A N 1
ATOM 556 C CA . GLY A 1 71 ? 5.889 10.866 -13.698 1.00 95.69 71 GLY A CA 1
ATOM 557 C C . GLY A 1 71 ? 5.441 9.403 -13.636 1.00 95.69 71 GLY A C 1
ATOM 558 O O . GLY A 1 71 ? 6.278 8.502 -13.688 1.00 95.69 71 GLY A O 1
ATOM 559 N N . GLY A 1 72 ? 4.139 9.189 -13.449 1.00 96.56 72 GLY A N 1
ATOM 560 C CA . GLY A 1 72 ? 3.530 7.886 -13.275 1.00 96.56 72 GLY A CA 1
ATOM 561 C C . GLY A 1 72 ? 2.015 7.947 -13.380 1.00 96.56 72 GLY A C 1
ATOM 562 O O . GLY A 1 72 ? 1.428 8.945 -13.801 1.00 96.56 72 GLY A O 1
ATOM 563 N N . SER A 1 73 ? 1.375 6.873 -12.940 1.00 97.38 73 SER A N 1
ATOM 564 C CA . SER A 1 73 ? -0.074 6.712 -12.972 1.00 97.38 73 SER A CA 1
ATOM 565 C C . SER A 1 73 ? -0.593 6.083 -11.683 1.00 97.38 73 SER A C 1
ATOM 567 O O . SER A 1 73 ? 0.113 5.345 -10.993 1.00 97.38 73 SER A O 1
ATOM 569 N N . TRP A 1 74 ? -1.848 6.387 -11.353 1.00 97.50 74 TRP A N 1
ATOM 570 C CA . TRP A 1 74 ? -2.570 5.661 -10.316 1.00 97.50 74 TRP A CA 1
ATOM 571 C C . TRP A 1 74 ? -3.021 4.315 -10.866 1.00 97.50 74 TRP A C 1
ATOM 573 O O . TRP A 1 74 ? -3.723 4.258 -11.873 1.00 97.50 74 TRP A O 1
ATOM 583 N N . GLN A 1 75 ? -2.597 3.240 -10.212 1.00 98.00 75 GLN A N 1
ATOM 584 C CA . GLN A 1 75 ? -2.872 1.877 -10.642 1.00 98.00 75 GLN A CA 1
ATOM 585 C C . GLN A 1 75 ? -3.575 1.102 -9.534 1.00 98.00 75 GLN A C 1
ATOM 587 O O . GLN A 1 75 ? -3.162 1.117 -8.375 1.00 98.00 75 GLN A O 1
ATOM 592 N N . ASP A 1 76 ? -4.631 0.394 -9.921 1.00 97.56 76 ASP A N 1
ATOM 593 C CA . ASP A 1 76 ? -5.427 -0.466 -9.043 1.00 97.56 76 ASP A CA 1
ATOM 594 C C . ASP A 1 76 ? -4.713 -1.772 -8.670 1.00 97.56 76 ASP A C 1
ATOM 596 O O . ASP A 1 76 ? -5.098 -2.446 -7.712 1.00 97.56 76 ASP A O 1
ATOM 600 N N . THR A 1 77 ? -3.716 -2.159 -9.467 1.00 97.62 77 THR A N 1
ATOM 601 C CA . THR A 1 77 ? -2.990 -3.425 -9.362 1.00 97.62 77 THR A CA 1
ATOM 602 C C . THR A 1 77 ? -1.500 -3.161 -9.513 1.00 97.62 77 THR A C 1
ATOM 604 O O . THR A 1 77 ? -1.080 -2.517 -10.469 1.00 97.62 77 THR A O 1
ATOM 607 N N . LEU A 1 78 ? -0.703 -3.681 -8.584 1.00 96.25 78 LEU A N 1
ATOM 608 C CA . LEU A 1 78 ? 0.743 -3.778 -8.733 1.00 96.25 78 LEU A CA 1
ATOM 609 C C . LEU A 1 78 ? 1.081 -5.085 -9.446 1.00 96.25 78 LEU A C 1
ATOM 611 O O . LEU A 1 78 ? 0.616 -6.141 -9.022 1.00 96.25 78 LEU A O 1
ATOM 615 N N . ILE A 1 79 ? 1.913 -5.000 -10.480 1.00 94.94 79 ILE A N 1
ATOM 616 C CA . ILE A 1 79 ? 2.515 -6.156 -11.145 1.00 94.94 79 ILE A CA 1
ATOM 617 C C . ILE A 1 79 ? 3.955 -6.300 -10.649 1.00 94.94 79 ILE A C 1
ATOM 619 O O . ILE A 1 79 ? 4.756 -5.376 -10.811 1.00 94.94 79 ILE A O 1
ATOM 623 N N . ASP A 1 80 ? 4.272 -7.428 -10.018 1.00 92.50 80 ASP A N 1
ATOM 624 C CA . ASP A 1 80 ? 5.602 -7.739 -9.496 1.00 92.50 80 ASP A CA 1
ATOM 625 C C . ASP A 1 80 ? 5.866 -9.251 -9.541 1.00 92.50 80 ASP A C 1
ATOM 627 O O . ASP A 1 80 ? 5.251 -10.026 -8.810 1.00 92.50 80 ASP A O 1
ATOM 631 N N . ASP A 1 81 ? 6.790 -9.671 -10.402 1.00 92.75 81 ASP A N 1
ATOM 632 C CA . ASP A 1 81 ? 7.177 -11.068 -10.619 1.00 92.75 81 ASP A CA 1
ATOM 633 C C . ASP A 1 81 ? 8.429 -11.481 -9.824 1.00 92.75 81 ASP A C 1
ATOM 635 O O . ASP A 1 81 ? 8.832 -12.645 -9.855 1.00 92.75 81 ASP A O 1
ATOM 639 N N . LEU A 1 82 ? 9.032 -10.556 -9.067 1.00 90.56 82 LEU A N 1
ATOM 640 C CA . LEU A 1 82 ? 10.244 -10.822 -8.284 1.00 90.56 82 LEU A CA 1
ATOM 641 C C . LEU A 1 82 ? 9.961 -11.517 -6.945 1.00 90.56 82 LEU A C 1
ATOM 643 O O . LEU A 1 82 ? 10.901 -11.870 -6.231 1.00 90.56 82 LEU A O 1
ATOM 647 N N . ILE A 1 83 ? 8.686 -11.685 -6.581 1.00 83.75 83 ILE A N 1
ATOM 648 C CA . ILE A 1 83 ? 8.250 -12.250 -5.298 1.00 83.75 83 ILE A CA 1
ATOM 649 C C . ILE A 1 83 ? 7.286 -13.424 -5.558 1.00 83.75 83 ILE A C 1
ATOM 651 O O . ILE A 1 83 ? 6.081 -13.288 -5.344 1.00 83.75 83 ILE A O 1
ATOM 655 N N . PRO A 1 84 ? 7.787 -14.574 -6.050 1.00 85.19 84 PRO A N 1
ATOM 656 C CA . PRO A 1 84 ? 6.942 -15.725 -6.381 1.00 85.19 84 PRO A CA 1
ATOM 657 C C . PRO A 1 84 ? 6.371 -16.425 -5.139 1.00 85.19 84 PRO A C 1
ATOM 659 O O . PRO A 1 84 ? 5.282 -16.995 -5.187 1.00 85.19 84 PRO A O 1
ATOM 662 N N . ASP A 1 85 ? 7.102 -16.374 -4.028 1.00 87.50 85 ASP A N 1
ATOM 663 C CA . ASP A 1 85 ? 6.730 -16.933 -2.736 1.00 87.50 85 ASP A CA 1
ATOM 664 C C . ASP A 1 85 ? 7.474 -16.201 -1.610 1.00 87.50 85 ASP A C 1
ATOM 666 O O . ASP A 1 85 ? 8.409 -15.427 -1.840 1.00 87.50 85 ASP A O 1
ATOM 670 N N . GLY A 1 86 ? 7.032 -16.403 -0.370 1.00 87.44 86 GLY A N 1
ATOM 671 C CA . GLY A 1 86 ? 7.681 -15.788 0.775 1.00 87.44 86 GLY A CA 1
ATOM 672 C C . GLY A 1 86 ? 6.912 -15.935 2.078 1.00 87.44 86 GLY A C 1
ATOM 673 O O . GLY A 1 86 ? 5.849 -16.549 2.159 1.00 87.44 86 GLY A O 1
ATOM 674 N N . ARG A 1 87 ? 7.478 -15.346 3.132 1.00 90.56 87 ARG A N 1
ATOM 675 C CA . ARG A 1 87 ? 6.833 -15.261 4.445 1.00 90.56 87 ARG A CA 1
ATOM 676 C C . ARG A 1 87 ? 5.936 -14.036 4.497 1.00 90.56 87 ARG A C 1
ATOM 678 O O . ARG A 1 87 ? 6.339 -12.957 4.072 1.00 90.56 87 ARG A O 1
ATOM 685 N N . ILE A 1 88 ? 4.762 -14.202 5.092 1.00 91.88 88 ILE A N 1
ATOM 686 C CA . ILE A 1 88 ? 3.845 -13.102 5.380 1.00 91.88 88 ILE A CA 1
ATOM 687 C C . ILE A 1 88 ? 3.957 -12.779 6.866 1.00 91.88 88 ILE A C 1
ATOM 689 O O . ILE A 1 88 ? 4.021 -13.673 7.708 1.00 91.88 88 ILE A O 1
ATOM 693 N N . GLY A 1 89 ? 4.001 -11.493 7.183 1.00 91.88 89 GLY A N 1
ATOM 694 C CA . GLY A 1 89 ? 4.011 -11.010 8.550 1.00 91.88 89 GLY A CA 1
ATOM 695 C C . GLY A 1 89 ? 3.535 -9.571 8.608 1.00 91.88 89 GLY A C 1
ATOM 696 O O . GLY A 1 89 ? 3.510 -8.867 7.596 1.00 91.88 89 GLY A O 1
ATOM 697 N N . VAL A 1 90 ? 3.165 -9.146 9.809 1.00 92.12 90 VAL A N 1
ATOM 698 C CA . VAL A 1 90 ? 2.728 -7.781 10.080 1.00 92.12 90 VAL A CA 1
ATOM 699 C C . VAL A 1 90 ? 3.801 -7.084 10.901 1.00 92.12 90 VAL A C 1
ATOM 701 O O . VAL A 1 90 ? 4.406 -7.683 11.789 1.00 92.12 90 VAL A O 1
ATOM 704 N N . THR A 1 91 ? 4.085 -5.831 10.566 1.00 89.75 91 THR A N 1
ATOM 705 C CA . THR A 1 91 ? 5.136 -5.053 11.218 1.00 89.75 91 THR A CA 1
ATOM 706 C C . THR A 1 91 ? 4.700 -3.608 11.380 1.00 89.75 91 THR A C 1
ATOM 708 O O . THR A 1 91 ? 3.875 -3.102 10.617 1.00 89.75 91 THR A O 1
ATOM 711 N N . VAL A 1 92 ? 5.275 -2.940 12.374 1.00 87.81 92 VAL A N 1
ATOM 712 C CA . VAL A 1 92 ? 5.084 -1.513 12.612 1.00 87.81 92 VAL A CA 1
ATOM 713 C C . VAL A 1 92 ? 6.364 -0.807 12.204 1.00 87.81 92 VAL A C 1
ATOM 715 O O . VAL A 1 92 ? 7.425 -1.043 12.778 1.00 87.81 92 VAL A O 1
ATOM 718 N N . GLN A 1 93 ? 6.261 0.083 11.223 1.00 83.19 93 GLN A N 1
ATOM 719 C CA . GLN A 1 93 ? 7.342 1.000 10.897 1.00 83.19 93 GLN A CA 1
ATOM 720 C C . GLN A 1 93 ? 7.071 2.339 11.577 1.00 83.19 93 GLN A C 1
ATOM 722 O O . GLN A 1 93 ? 6.118 3.034 11.228 1.00 83.19 93 GLN A O 1
ATOM 727 N N . VAL A 1 94 ? 7.923 2.694 12.537 1.00 79.94 94 VAL A N 1
ATOM 728 C CA . VAL A 1 94 ? 7.861 3.979 13.236 1.00 79.94 94 VAL A CA 1
ATOM 729 C C . VAL A 1 94 ? 8.869 4.968 12.658 1.00 79.94 94 VAL A C 1
ATOM 731 O O . VAL A 1 94 ? 9.976 4.594 12.266 1.00 79.94 94 VAL A O 1
ATOM 734 N N . GLY A 1 95 ? 8.481 6.240 12.584 1.00 75.44 95 GLY A N 1
ATOM 735 C CA . GLY A 1 95 ? 9.400 7.325 12.233 1.00 75.44 95 GLY A CA 1
ATOM 736 C C . GLY A 1 95 ? 10.301 7.701 13.414 1.00 75.44 95 GLY A C 1
ATOM 737 O O . GLY A 1 95 ? 9.934 7.501 14.568 1.00 75.44 95 GLY A O 1
ATOM 738 N N . LEU A 1 96 ? 11.458 8.313 13.139 1.00 74.12 96 LEU A N 1
ATOM 739 C CA . LEU A 1 96 ? 12.426 8.730 14.173 1.00 74.12 96 LEU A CA 1
ATOM 740 C C . LEU A 1 96 ? 11.859 9.731 15.198 1.00 74.12 96 LEU A C 1
ATOM 742 O O . LEU A 1 96 ? 12.411 9.881 16.283 1.00 74.12 96 LEU A O 1
ATOM 746 N N . THR A 1 97 ? 10.782 10.435 14.852 1.00 76.69 97 THR A N 1
ATOM 747 C CA . THR A 1 97 ? 10.166 11.494 15.664 1.00 76.69 97 THR A CA 1
ATOM 748 C C . THR A 1 97 ? 8.860 11.064 16.330 1.00 76.69 97 THR A C 1
ATOM 750 O O . THR A 1 97 ? 8.136 11.908 16.860 1.00 76.69 97 THR A O 1
ATOM 753 N N . GLN A 1 98 ? 8.514 9.775 16.281 1.00 71.94 98 GLN A N 1
ATOM 754 C CA . GLN A 1 98 ? 7.227 9.317 16.788 1.00 71.94 98 GLN A CA 1
ATOM 755 C C . GLN A 1 98 ? 7.205 9.359 18.328 1.00 71.94 98 GLN A C 1
ATOM 757 O O . GLN A 1 98 ? 8.158 8.901 18.963 1.00 71.94 98 GLN A O 1
ATOM 762 N N . PRO A 1 99 ? 6.150 9.925 18.945 1.00 69.38 99 PRO A N 1
ATOM 763 C CA . PRO A 1 99 ? 6.045 9.993 20.397 1.00 69.38 99 PRO A CA 1
ATOM 764 C C . PRO A 1 99 ? 6.038 8.592 21.014 1.00 69.38 99 PRO A C 1
ATOM 766 O O . PRO A 1 99 ? 5.505 7.637 20.444 1.00 69.38 99 PRO A O 1
ATOM 769 N N . THR A 1 100 ? 6.641 8.470 22.194 1.00 76.12 100 THR A N 1
ATOM 770 C CA . THR A 1 100 ? 6.656 7.222 22.957 1.00 76.12 100 THR A CA 1
ATOM 771 C C . THR A 1 100 ? 5.244 6.849 23.419 1.00 76.12 100 THR A C 1
ATOM 773 O O . THR A 1 100 ? 4.394 7.712 23.630 1.00 76.12 100 THR A O 1
ATOM 776 N N . GLY A 1 101 ? 4.985 5.548 23.581 1.00 80.94 101 GLY A N 1
ATOM 777 C CA . GLY A 1 101 ? 3.714 5.046 24.119 1.00 80.94 101 GLY A CA 1
ATOM 778 C C . GLY A 1 101 ? 2.596 4.821 23.096 1.00 80.94 101 GLY A C 1
ATOM 779 O O . GLY A 1 101 ? 1.482 4.502 23.498 1.00 80.94 101 GLY A O 1
ATOM 780 N N . VAL A 1 102 ? 2.865 4.945 21.791 1.00 82.50 102 VAL A N 1
ATOM 781 C CA . VAL A 1 102 ? 1.920 4.495 20.756 1.00 82.50 102 VAL A CA 1
ATOM 782 C C . VAL A 1 102 ? 1.916 2.968 20.716 1.00 82.50 102 VAL A C 1
ATOM 784 O O . VAL A 1 102 ? 2.947 2.348 20.459 1.00 82.50 102 VAL A O 1
ATOM 787 N N . VAL A 1 103 ? 0.749 2.375 20.951 1.00 88.00 103 VAL A N 1
ATOM 788 C CA . VAL A 1 103 ? 0.509 0.938 20.799 1.00 88.00 103 VAL A CA 1
ATOM 789 C C . VAL A 1 103 ? -0.215 0.716 19.476 1.00 88.00 103 VAL A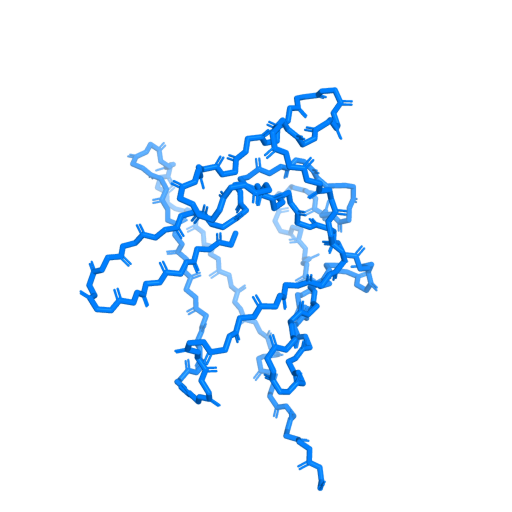 C 1
ATOM 791 O O . VAL A 1 103 ? -1.157 1.438 19.150 1.00 88.00 103 VAL A O 1
ATOM 794 N N . VAL A 1 104 ? 0.249 -0.263 18.703 1.00 89.50 104 VAL A N 1
ATOM 795 C CA . VAL A 1 104 ? -0.429 -0.746 17.498 1.00 89.50 104 VAL A CA 1
ATOM 796 C C . VAL A 1 104 ? -0.782 -2.200 17.744 1.00 89.50 104 VAL A C 1
ATOM 798 O O . VAL A 1 104 ? 0.090 -2.996 18.091 1.00 89.50 104 VAL A O 1
ATOM 801 N N . GLU A 1 105 ? -2.054 -2.528 17.571 1.00 93.69 105 GLU A N 1
ATOM 802 C CA . GLU A 1 105 ? -2.579 -3.873 17.761 1.00 93.69 105 GLU A CA 1
ATOM 803 C C . GLU A 1 105 ? -2.987 -4.447 16.407 1.00 93.69 105 GLU A C 1
ATOM 805 O O . GLU A 1 105 ? -3.545 -3.749 15.558 1.00 93.69 105 GLU A O 1
ATOM 810 N N . PHE A 1 106 ? -2.681 -5.726 16.213 1.00 94.88 106 PHE A N 1
ATOM 811 C CA . PHE A 1 106 ? -3.141 -6.504 15.075 1.00 94.88 106 PHE A CA 1
ATOM 812 C C . PHE A 1 106 ? -3.967 -7.660 15.614 1.00 94.88 106 PHE A C 1
ATOM 814 O O . PHE A 1 106 ? -3.509 -8.380 16.500 1.00 94.88 106 PHE A O 1
ATOM 821 N N . ASP A 1 107 ? -5.151 -7.834 15.050 1.00 95.56 107 ASP A N 1
ATOM 822 C CA . ASP A 1 107 ? -6.037 -8.959 15.317 1.00 95.56 107 ASP A CA 1
ATOM 823 C C . ASP A 1 107 ? -6.572 -9.497 13.981 1.00 95.56 107 ASP A C 1
ATOM 825 O O . ASP A 1 107 ? -6.422 -8.839 12.945 1.00 95.56 107 ASP A O 1
ATOM 829 N N . ASP A 1 108 ? -7.137 -10.704 13.994 1.00 95.44 108 ASP A N 1
ATOM 830 C CA . ASP A 1 108 ? -7.733 -11.368 12.826 1.00 95.44 108 ASP A CA 1
ATOM 831 C C . ASP A 1 108 ? -6.788 -11.483 11.610 1.00 95.44 108 ASP A C 1
ATOM 833 O O . ASP A 1 108 ? -7.184 -11.349 10.447 1.00 95.44 108 ASP A O 1
ATOM 837 N N . PHE A 1 109 ? -5.504 -11.771 11.861 1.00 95.56 109 PHE A N 1
ATOM 838 C CA . PHE A 1 109 ?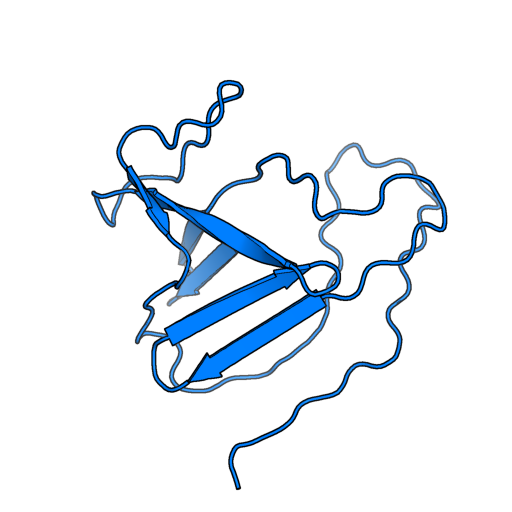 -4.546 -12.050 10.791 1.00 95.56 109 PHE A CA 1
ATOM 839 C C . PHE A 1 109 ? -4.792 -13.438 10.185 1.00 95.56 109 PHE A C 1
ATOM 841 O O . PHE A 1 109 ? -4.324 -14.462 10.687 1.00 95.56 109 PHE A O 1
ATOM 848 N N . VAL A 1 110 ? -5.523 -13.453 9.072 1.00 95.38 110 VAL A N 1
ATOM 849 C CA . VAL A 1 110 ? -5.892 -14.659 8.327 1.00 95.38 110 VAL A CA 1
ATOM 850 C C . VAL A 1 110 ? -5.277 -14.657 6.931 1.00 95.38 110 VAL A C 1
ATOM 852 O O . VAL A 1 110 ? -5.233 -13.633 6.247 1.00 95.38 110 VAL A O 1
ATOM 855 N N . VAL A 1 111 ? -4.817 -15.827 6.488 1.00 94.25 111 VAL A N 1
ATOM 856 C CA . VAL A 1 111 ? -4.287 -16.043 5.137 1.00 94.25 111 VAL A CA 1
ATOM 857 C C . VAL A 1 111 ? -5.084 -17.163 4.488 1.00 94.25 111 VAL A C 1
ATOM 859 O O . VAL A 1 111 ? -5.156 -18.267 5.022 1.00 94.25 111 VAL A O 1
ATOM 862 N N . TYR A 1 112 ? -5.656 -16.870 3.324 1.00 92.44 112 TYR A N 1
ATOM 863 C CA . TYR A 1 112 ? -6.370 -17.842 2.505 1.00 92.44 112 TYR A CA 1
ATOM 864 C C . TYR A 1 112 ? -5.526 -18.157 1.272 1.00 92.44 112 TYR A C 1
ATOM 866 O O . TYR A 1 112 ? -5.139 -17.247 0.536 1.00 92.44 112 TYR A O 1
ATOM 874 N N . GLY A 1 113 ? -5.219 -19.437 1.069 1.00 86.44 113 GLY A N 1
ATOM 875 C CA . GLY A 1 113 ? -4.642 -19.925 -0.181 1.00 86.44 113 GLY A CA 1
ATOM 876 C C . GLY A 1 113 ? -5.722 -20.120 -1.245 1.00 86.44 113 GLY A C 1
ATOM 877 O O . GLY A 1 113 ? -6.911 -20.152 -0.928 1.00 86.44 113 GLY A O 1
ATOM 878 N N . ALA A 1 114 ? -5.306 -20.263 -2.502 1.00 73.75 114 ALA A N 1
ATOM 879 C CA . ALA A 1 114 ? -6.188 -20.845 -3.507 1.00 73.75 114 ALA A CA 1
ATOM 880 C C . ALA A 1 114 ? -6.459 -22.315 -3.141 1.00 73.75 114 ALA A C 1
ATOM 882 O O . ALA A 1 114 ? -5.527 -23.013 -2.731 1.00 73.75 114 ALA A O 1
ATOM 883 N N . GLU A 1 115 ? -7.716 -22.745 -3.260 1.00 54.19 115 GLU A N 1
ATOM 884 C CA . GLU A 1 115 ? -8.063 -24.173 -3.328 1.00 54.19 115 GLU A CA 1
ATOM 885 C C . GLU A 1 115 ? -7.466 -24.825 -4.582 1.00 54.19 115 GLU A C 1
ATOM 887 O O . GLU A 1 115 ? -7.401 -24.144 -5.636 1.00 54.19 115 GLU A O 1
#

Sequence (115 aa):
VKRVYNGEEKIISNWNRSSAIHQGINAQNTIRVVAVKDQFRFFINGEQVQLCIPDNPSAESTPLSNGECRGGSWQDTLIDDLIPDGRIGVTVQVGLTQPTGVVVEFDDFVVYGAE